Protein AF-A0A0C3ELZ7-F1 (afdb_monomer_lite)

Sequence (90 aa):
MNVGESTTPGSGALRVHTNVSPVLAQTFTEPFIVYSAKRFPGVPDTTPLSIAFGNQGQKLPLRNRHGTAGQARRAHRAGESEGSNESDDT

pLDDT: mean 74.65, std 21.05, range [41.28, 98.5]

Foldseek 3Di:
DPDDPDPPPDPCNPDDDPDDDDDPDDDDDPDDDDDDPVGDPDDDAQDPVNVVVVVVVPDDPHDDPPDPPVPVVVVVPPPDDDDDDDDDDD

Secondary structure (DSSP, 8-state):
-------S--TTTT----SPPPP-----PPP-----GGG---PPPPPHHHHHHHHTT----PPP---STTTHHHHTTSS-----------

Structure (mmCIF, N/CA/C/O backbone):
data_AF-A0A0C3ELZ7-F1
#
_entry.id   AF-A0A0C3ELZ7-F1
#
loop_
_atom_site.group_PDB
_atom_site.id
_atom_site.type_symbol
_atom_site.label_atom_id
_atom_site.label_alt_id
_atom_site.label_comp_id
_atom_site.label_asym_id
_atom_site.label_entity_id
_atom_site.label_seq_id
_atom_site.pdbx_PDB_ins_code
_atom_site.Cartn_x
_atom_site.Cartn_y
_atom_site.Cartn_z
_atom_site.occupancy
_atom_site.B_iso_or_equiv
_atom_site.auth_seq_id
_atom_site.auth_comp_id
_atom_site.auth_asym_id
_atom_site.auth_atom_id
_atom_site.pdbx_PDB_model_num
ATOM 1 N N . MET A 1 1 ? -23.481 7.763 5.448 1.00 42.06 1 MET A N 1
ATOM 2 C CA . MET A 1 1 ? -22.858 8.605 6.488 1.00 42.06 1 MET A CA 1
ATOM 3 C C . MET A 1 1 ? -22.752 7.730 7.735 1.00 42.06 1 MET A C 1
ATOM 5 O O . MET A 1 1 ? -23.729 7.608 8.455 1.00 42.06 1 MET A O 1
ATOM 9 N N . ASN A 1 2 ? -21.636 7.010 7.908 1.00 54.38 2 ASN A N 1
ATOM 10 C CA . ASN A 1 2 ? -21.368 6.234 9.126 1.00 54.38 2 ASN A CA 1
ATOM 11 C C . ASN A 1 2 ? -20.641 7.164 10.091 1.00 54.38 2 ASN A C 1
ATOM 13 O O . ASN A 1 2 ? -19.432 7.357 9.979 1.00 54.38 2 ASN A O 1
ATOM 17 N N . VAL A 1 3 ? -21.397 7.798 10.978 1.00 54.91 3 VAL A N 1
ATOM 18 C CA . VAL A 1 3 ? -20.830 8.596 12.061 1.00 54.91 3 VAL A CA 1
ATOM 19 C C . VAL A 1 3 ? -20.459 7.593 13.149 1.00 54.91 3 VAL A C 1
ATOM 21 O O . VAL A 1 3 ? -21.339 7.060 13.819 1.00 54.91 3 VAL A O 1
ATOM 24 N N . GLY A 1 4 ? -19.174 7.242 13.241 1.00 54.69 4 GLY A N 1
ATOM 25 C CA . GLY A 1 4 ? -18.662 6.534 14.415 1.00 54.69 4 GLY A CA 1
ATOM 26 C C . GLY A 1 4 ? -19.010 7.335 15.670 1.00 54.69 4 GLY A C 1
ATOM 27 O O . GLY A 1 4 ? -19.084 8.563 15.603 1.00 54.69 4 GLY A O 1
ATOM 28 N N . GLU A 1 5 ? -19.287 6.642 16.775 1.00 60.12 5 GLU A N 1
ATOM 29 C CA . GLU A 1 5 ? -19.592 7.269 18.063 1.00 60.12 5 GLU A CA 1
ATOM 30 C C . GLU A 1 5 ? -18.642 8.435 18.360 1.00 60.12 5 GLU A C 1
ATOM 32 O O . GLU A 1 5 ? -17.441 8.369 18.090 1.00 60.12 5 GLU A O 1
ATOM 37 N N . SER A 1 6 ? -19.218 9.516 18.893 1.00 52.47 6 SER A N 1
ATOM 38 C CA . SER A 1 6 ? -18.506 10.737 19.257 1.00 52.47 6 SER A CA 1
ATOM 39 C C . SER A 1 6 ? -17.209 10.418 20.002 1.00 52.47 6 SER A C 1
ATOM 41 O O . SER A 1 6 ? -17.230 9.759 21.038 1.00 52.47 6 SER A O 1
ATOM 43 N N . THR A 1 7 ? -16.082 10.949 19.522 1.00 53.81 7 THR A N 1
ATOM 44 C CA . THR A 1 7 ? -14.778 10.851 20.196 1.00 53.81 7 THR A CA 1
ATOM 45 C C . THR A 1 7 ? -14.709 11.685 21.476 1.00 53.81 7 THR A C 1
ATOM 47 O O . THR A 1 7 ? -13.627 11.834 22.044 1.00 53.81 7 THR A O 1
ATOM 50 N N . THR A 1 8 ? -15.818 12.277 21.936 1.00 58.66 8 THR A N 1
ATOM 51 C CA . THR A 1 8 ? -15.877 12.863 23.274 1.00 58.66 8 THR A CA 1
ATOM 52 C C . THR A 1 8 ? -15.601 11.744 24.273 1.00 58.66 8 THR A C 1
ATOM 54 O O . THR A 1 8 ? -16.374 10.787 24.317 1.00 58.66 8 THR A O 1
ATOM 57 N N . PRO A 1 9 ? -14.529 11.826 25.080 1.00 57.53 9 PRO A N 1
ATOM 58 C CA . PRO A 1 9 ? -14.281 10.820 26.087 1.00 57.53 9 PRO A CA 1
ATOM 59 C C . PRO A 1 9 ? -15.363 10.961 27.160 1.00 57.53 9 PRO A C 1
ATOM 61 O O . PRO A 1 9 ? -15.234 11.736 28.104 1.00 57.53 9 PRO A O 1
ATOM 64 N N . GLY A 1 10 ? -16.469 10.236 26.989 1.00 63.19 10 GLY A N 1
ATOM 65 C CA . GLY A 1 10 ? -17.409 9.982 28.067 1.00 63.19 10 GLY A CA 1
ATOM 66 C C . GLY A 1 10 ? -16.654 9.324 29.219 1.00 63.19 10 GLY A C 1
ATOM 67 O O . GLY A 1 10 ? -15.656 8.633 28.996 1.00 63.19 10 GLY A O 1
ATOM 68 N N . SER A 1 11 ? -17.104 9.574 30.448 1.00 58.38 11 SER A N 1
ATOM 69 C CA . SER A 1 11 ? -16.557 8.984 31.675 1.00 58.38 11 SER A CA 1
ATOM 70 C C . SER A 1 11 ? -16.469 7.452 31.531 1.00 58.38 11 SER A C 1
ATOM 72 O O . SER A 1 11 ? -17.457 6.748 31.715 1.00 58.38 11 SER A O 1
ATOM 74 N N . GLY A 1 12 ? -15.320 6.938 31.072 1.00 54.72 12 GLY A N 1
ATOM 75 C CA . GLY A 1 12 ? -15.170 5.554 30.594 1.00 54.72 12 GLY A CA 1
ATOM 76 C C . GLY A 1 12 ? -14.171 5.336 29.444 1.00 54.72 12 GLY A C 1
ATOM 77 O O . GLY A 1 12 ? -13.732 4.204 29.247 1.00 54.72 12 GLY A O 1
ATOM 78 N N . ALA A 1 13 ? -13.739 6.386 28.734 1.00 57.56 13 ALA A N 1
ATOM 79 C CA . ALA A 1 13 ? -12.842 6.297 27.566 1.00 57.56 13 ALA A CA 1
ATOM 80 C C . ALA A 1 13 ? -11.440 5.694 27.821 1.00 57.56 13 ALA A C 1
ATOM 82 O O . ALA A 1 13 ? -10.713 5.393 26.880 1.00 57.56 13 ALA A O 1
ATOM 83 N N . LEU A 1 14 ? -11.058 5.496 29.086 1.00 59.47 14 LEU A N 1
ATOM 84 C CA . LEU A 1 14 ? -9.801 4.858 29.498 1.00 59.47 14 LEU A CA 1
ATOM 85 C C . LEU A 1 14 ? -9.914 3.339 29.704 1.00 59.47 14 LEU A C 1
ATOM 87 O O . LEU A 1 14 ? -8.941 2.700 30.107 1.00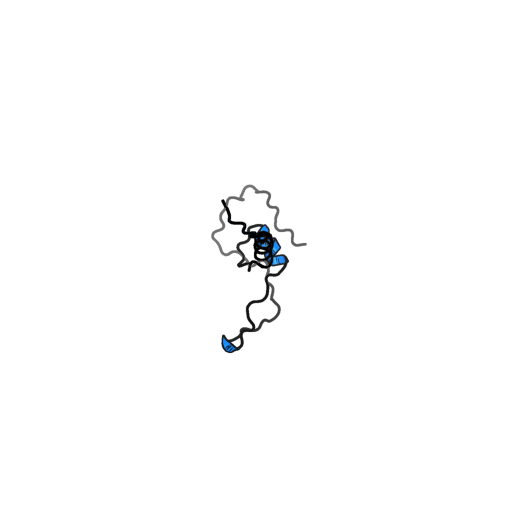 59.47 14 LEU A O 1
ATOM 91 N N . ARG A 1 15 ? -11.082 2.732 29.465 1.00 67.88 15 ARG A N 1
ATOM 92 C CA . ARG A 1 15 ? -11.259 1.293 29.676 1.00 67.88 15 ARG A CA 1
ATOM 93 C C . ARG A 1 15 ? -10.764 0.506 28.464 1.00 67.88 15 ARG A C 1
ATOM 95 O O . ARG A 1 15 ? -11.448 0.414 27.450 1.00 67.88 15 ARG A O 1
ATOM 102 N N . VAL A 1 16 ? -9.593 -0.114 28.598 1.00 73.56 16 VAL A N 1
ATOM 103 C CA . VAL A 1 16 ? -9.094 -1.095 27.625 1.00 73.56 16 VAL A CA 1
ATOM 104 C C . VAL A 1 16 ? -10.050 -2.292 27.606 1.00 73.56 16 VAL A C 1
ATOM 106 O O . VAL A 1 16 ? -10.231 -2.973 28.615 1.00 73.56 16 VAL A O 1
ATOM 109 N N . HIS A 1 17 ? -10.699 -2.528 26.467 1.00 73.44 17 HIS A N 1
ATOM 110 C CA . HIS A 1 17 ? -11.567 -3.684 26.271 1.00 73.44 17 HIS A CA 1
ATOM 111 C C . HIS A 1 17 ? -10.717 -4.951 26.089 1.00 73.44 17 HIS A C 1
ATOM 113 O O . HIS A 1 17 ? -9.863 -5.001 25.209 1.00 73.44 17 HIS A O 1
ATOM 119 N N . THR A 1 18 ? -10.946 -5.973 26.918 1.00 82.44 18 THR A N 1
ATOM 120 C CA . THR A 1 18 ? -10.195 -7.244 26.899 1.00 82.44 18 THR A CA 1
ATOM 121 C C . THR A 1 18 ? -10.950 -8.397 26.232 1.00 82.44 18 THR A C 1
ATOM 123 O O . THR A 1 18 ? -10.433 -9.509 26.192 1.00 82.44 18 THR A O 1
ATOM 126 N N . ASN A 1 19 ? -12.171 -8.169 25.732 1.00 84.69 19 ASN A N 1
ATOM 127 C CA . ASN A 1 19 ? -12.969 -9.206 25.068 1.00 84.69 19 ASN A CA 1
ATOM 128 C C . ASN A 1 19 ? -12.864 -9.098 23.537 1.00 84.69 19 ASN A C 1
ATOM 130 O O . ASN A 1 19 ? -12.238 -8.186 22.990 1.00 84.69 19 ASN A O 1
ATOM 134 N N . VAL A 1 20 ? -13.519 -10.020 22.830 1.00 86.00 20 VAL A N 1
ATOM 135 C CA . VAL A 1 20 ? -13.577 -10.023 21.363 1.00 86.00 20 VAL A CA 1
ATOM 136 C C . VAL A 1 20 ? -14.284 -8.763 20.860 1.00 86.00 20 VAL A C 1
ATOM 138 O O . VAL A 1 20 ? -15.376 -8.432 21.317 1.00 86.00 20 VAL A O 1
ATOM 141 N N . SER A 1 21 ? -13.657 -8.061 19.917 1.00 86.56 21 SER A N 1
ATOM 142 C CA . SER A 1 21 ? -14.248 -6.887 19.265 1.00 86.56 21 SER A CA 1
ATOM 143 C C . SER A 1 21 ? -15.020 -7.310 18.007 1.00 86.56 21 SER A C 1
ATOM 145 O O . SER A 1 21 ? -14.507 -8.139 17.251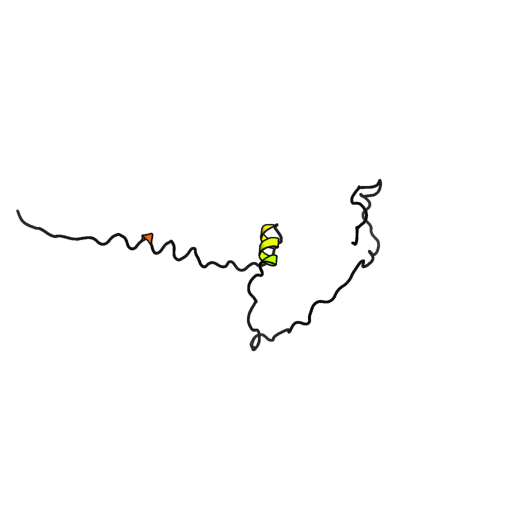 1.00 86.56 21 SER A O 1
ATOM 147 N N . PRO A 1 22 ? -16.233 -6.779 17.756 1.00 89.50 22 PRO A N 1
ATOM 148 C CA . PRO A 1 22 ? -17.021 -7.142 16.580 1.00 89.50 22 PRO A CA 1
ATOM 149 C C . PRO A 1 22 ? -16.439 -6.547 15.287 1.00 89.50 22 PRO A C 1
ATOM 151 O O . PRO A 1 22 ? -15.891 -5.445 15.281 1.00 89.50 22 PRO A O 1
ATOM 154 N N . VAL A 1 23 ? -16.613 -7.252 14.165 1.00 92.94 23 VAL A N 1
ATOM 155 C CA . VAL A 1 23 ? -16.317 -6.722 12.824 1.00 92.94 23 VAL A CA 1
ATOM 156 C C . VAL A 1 23 ? -17.426 -5.746 12.420 1.00 92.94 23 VAL A C 1
ATOM 158 O O . VAL A 1 23 ? -18.575 -6.151 12.271 1.00 92.94 23 VAL A O 1
ATOM 161 N N . LEU A 1 24 ? -17.089 -4.465 12.239 1.00 95.00 24 LEU A N 1
ATOM 162 C CA . LEU A 1 24 ? -18.067 -3.409 11.923 1.00 95.00 24 LEU A CA 1
ATOM 163 C C . LEU A 1 24 ? -18.386 -3.291 10.423 1.00 95.00 24 LEU A C 1
ATOM 165 O O . LEU A 1 24 ? -19.477 -2.860 10.059 1.00 95.00 24 LEU A O 1
ATOM 169 N N . ALA A 1 25 ? -17.432 -3.635 9.553 1.00 95.31 25 ALA A N 1
ATOM 170 C CA . ALA A 1 25 ? -17.576 -3.571 8.100 1.00 95.31 25 ALA A CA 1
ATOM 171 C C . ALA A 1 25 ? -16.563 -4.488 7.397 1.00 95.31 25 ALA A C 1
ATOM 173 O O . ALA A 1 25 ? -15.491 -4.772 7.930 1.00 95.31 25 ALA A O 1
ATOM 174 N N . GLN A 1 26 ? -16.896 -4.908 6.176 1.00 97.00 26 GLN A N 1
ATOM 175 C CA . GLN A 1 26 ? -16.036 -5.679 5.276 1.00 97.00 26 GLN A CA 1
ATOM 176 C C . GLN A 1 26 ? -16.332 -5.293 3.821 1.00 97.00 26 GLN A C 1
ATOM 178 O O . GLN A 1 26 ? -17.440 -4.857 3.512 1.00 97.00 26 GLN A O 1
ATOM 183 N N . THR A 1 27 ? -15.352 -5.444 2.932 1.00 98.12 27 THR A N 1
ATOM 184 C CA . THR A 1 27 ? -15.503 -5.193 1.491 1.00 98.12 27 THR A CA 1
ATOM 185 C C . THR A 1 27 ? -14.557 -6.088 0.688 1.00 98.12 27 THR A C 1
ATOM 187 O O . THR A 1 27 ? -13.627 -6.664 1.254 1.00 98.12 27 THR A O 1
ATOM 190 N N . PHE A 1 28 ? -14.776 -6.181 -0.623 1.00 98.19 28 PHE A N 1
ATOM 191 C CA . PHE A 1 28 ? -13.910 -6.893 -1.563 1.00 98.19 28 PHE A CA 1
ATOM 192 C C . PHE A 1 28 ? -13.176 -5.910 -2.476 1.00 98.19 28 PHE A C 1
ATOM 194 O O . PHE A 1 28 ? -13.642 -4.797 -2.720 1.00 98.19 28 PHE A O 1
ATOM 201 N N . THR A 1 29 ? -12.015 -6.324 -2.976 1.00 98.38 29 THR A N 1
ATOM 202 C CA . THR A 1 29 ? -11.326 -5.632 -4.068 1.00 98.38 29 THR A CA 1
ATOM 203 C C . THR A 1 29 ? -11.827 -6.146 -5.413 1.00 98.38 29 THR A C 1
ATOM 205 O O . THR A 1 29 ? -12.448 -7.205 -5.492 1.00 98.38 29 THR A O 1
ATOM 208 N N . GLU A 1 30 ? -11.456 -5.456 -6.487 1.00 97.56 30 GLU A N 1
ATOM 209 C CA . GLU A 1 30 ? -11.469 -6.070 -7.814 1.00 97.56 30 GLU A CA 1
ATOM 210 C C . GLU A 1 30 ? -10.483 -7.257 -7.870 1.00 97.56 30 GLU A C 1
ATOM 212 O O . GLU A 1 30 ? -9.480 -7.261 -7.136 1.00 97.56 30 GLU A O 1
ATOM 217 N N . PRO A 1 31 ? -10.734 -8.272 -8.717 1.00 98.44 31 PRO A N 1
ATOM 218 C CA . PRO A 1 31 ? -9.806 -9.378 -8.912 1.00 98.44 31 PRO A CA 1
ATOM 219 C C . PRO A 1 31 ? -8.435 -8.894 -9.397 1.00 98.44 31 PRO A C 1
ATOM 221 O O . PRO A 1 31 ? -8.330 -7.991 -10.225 1.00 98.44 31 PRO A O 1
ATOM 224 N N . PHE A 1 32 ? -7.368 -9.546 -8.936 1.00 96.88 32 PHE A N 1
ATOM 225 C CA . PHE A 1 32 ? -6.010 -9.306 -9.421 1.00 96.88 32 PHE A CA 1
ATOM 226 C C . PHE A 1 32 ? -5.287 -10.626 -9.690 1.00 96.88 32 PHE A C 1
ATOM 228 O O . PHE A 1 32 ? -5.622 -11.673 -9.136 1.00 96.88 32 PHE A O 1
ATOM 235 N N . ILE A 1 33 ? -4.288 -10.577 -10.570 1.00 97.50 33 ILE A N 1
ATOM 236 C CA . ILE A 1 33 ? -3.556 -11.763 -11.019 1.00 97.50 33 ILE A CA 1
ATOM 237 C C . ILE A 1 33 ? -2.258 -11.894 -10.223 1.00 97.50 33 ILE A C 1
ATOM 239 O O . ILE A 1 33 ? -1.446 -10.969 -10.178 1.00 97.50 33 ILE A O 1
ATOM 243 N N . VAL A 1 34 ? -2.033 -13.076 -9.648 1.00 97.81 34 VAL A N 1
ATOM 244 C CA . VAL A 1 34 ? -0.746 -13.457 -9.058 1.00 97.81 34 VAL A CA 1
ATOM 245 C C . VAL A 1 34 ? 0.098 -14.135 -10.134 1.00 97.81 34 VAL A C 1
ATOM 247 O O . VAL A 1 34 ? -0.241 -15.210 -10.628 1.00 97.81 34 VAL A O 1
ATOM 250 N N . TYR A 1 35 ? 1.196 -13.490 -10.521 1.00 98.19 35 TYR A N 1
ATOM 251 C CA . TYR A 1 35 ? 2.090 -13.983 -11.566 1.00 98.19 35 TYR A CA 1
ATOM 252 C C . TYR A 1 35 ? 3.230 -14.822 -10.983 1.00 98.19 35 TYR A C 1
ATOM 254 O O . TYR A 1 35 ? 3.766 -14.521 -9.919 1.00 98.19 35 TYR A O 1
ATOM 262 N N . SER A 1 36 ? 3.670 -15.835 -11.731 1.00 98.50 36 SER A N 1
ATOM 263 C CA . SER A 1 36 ? 4.980 -16.449 -11.499 1.00 98.50 36 SER A CA 1
ATOM 264 C C . SER A 1 36 ? 6.105 -15.472 -11.852 1.00 98.50 36 SER A C 1
ATOM 266 O O . SER A 1 36 ? 5.902 -14.543 -12.635 1.00 98.50 36 SER A O 1
ATOM 268 N N . ALA A 1 37 ? 7.322 -15.723 -11.358 1.00 97.56 37 ALA A N 1
ATOM 269 C CA . ALA A 1 37 ? 8.472 -14.848 -11.604 1.00 97.56 37 ALA A CA 1
ATOM 270 C C . ALA A 1 37 ? 8.712 -14.562 -13.102 1.00 97.56 37 ALA A C 1
ATOM 272 O O . ALA A 1 37 ? 8.964 -13.425 -13.479 1.00 97.56 37 ALA A O 1
ATOM 273 N N . LYS A 1 38 ? 8.563 -15.572 -13.975 1.00 97.69 38 LYS A N 1
ATOM 274 C CA . LYS A 1 38 ? 8.767 -15.422 -15.429 1.00 97.69 38 LYS A CA 1
ATOM 275 C C . LYS A 1 38 ? 7.678 -14.589 -16.116 1.00 97.69 38 LYS A C 1
ATOM 277 O O . LYS A 1 38 ? 7.926 -14.030 -17.177 1.00 97.69 38 LYS A O 1
ATOM 282 N N . ARG A 1 39 ? 6.464 -14.560 -15.561 1.00 97.19 39 ARG A N 1
ATOM 283 C CA . ARG A 1 39 ? 5.307 -13.874 -16.161 1.00 97.19 39 ARG A CA 1
ATOM 284 C C . ARG A 1 39 ? 4.994 -12.541 -15.493 1.00 97.19 39 ARG A C 1
ATOM 286 O O . ARG A 1 39 ? 4.055 -11.876 -15.911 1.00 97.19 39 ARG A O 1
ATOM 293 N N . PHE A 1 40 ? 5.735 -12.172 -14.452 1.00 97.81 40 PHE A N 1
ATOM 294 C CA . PHE A 1 40 ? 5.480 -10.951 -13.713 1.00 97.81 40 PHE A CA 1
ATOM 295 C C . PHE A 1 40 ? 5.801 -9.728 -14.587 1.00 97.81 40 PHE A C 1
ATOM 297 O O . PHE A 1 40 ? 6.949 -9.583 -15.009 1.00 97.81 40 PHE A O 1
ATOM 304 N N . PRO A 1 41 ? 4.826 -8.838 -14.854 1.00 96.75 41 PRO A N 1
ATOM 305 C CA . PRO A 1 41 ? 5.022 -7.693 -15.748 1.00 96.75 41 PRO A CA 1
ATOM 306 C C . PRO A 1 41 ? 5.867 -6.570 -15.125 1.00 96.75 41 PRO A C 1
ATOM 308 O O . PRO A 1 41 ? 6.140 -5.568 -15.779 1.00 96.75 41 PRO A O 1
ATOM 311 N N . GLY A 1 42 ? 6.278 -6.726 -13.865 1.00 95.31 42 GLY A N 1
ATOM 312 C CA . GLY A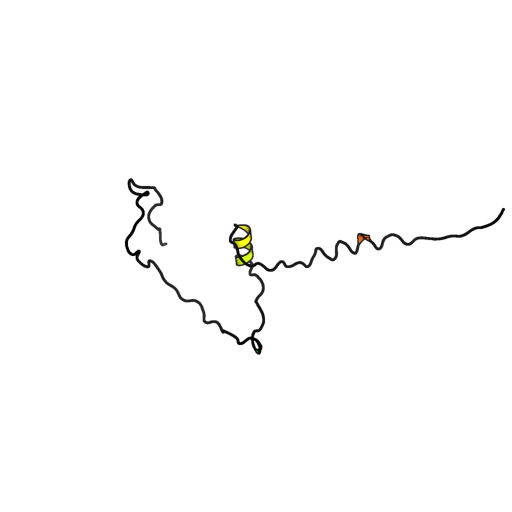 1 42 ? 6.919 -5.682 -13.081 1.00 95.31 42 GLY A CA 1
ATOM 313 C C . GLY A 1 42 ? 5.943 -5.000 -12.126 1.00 95.31 42 GLY A C 1
ATOM 314 O O . GLY A 1 42 ? 4.729 -5.189 -12.174 1.00 95.31 42 GLY A O 1
ATOM 315 N N . VAL A 1 43 ? 6.507 -4.223 -11.204 1.00 92.62 43 VAL A N 1
ATOM 316 C CA . VAL A 1 43 ? 5.738 -3.452 -10.222 1.00 92.62 43 VAL A CA 1
ATOM 317 C C . VAL A 1 43 ? 5.199 -2.188 -10.902 1.00 92.62 43 VAL A C 1
ATOM 319 O O . VAL A 1 43 ? 6.011 -1.471 -11.496 1.00 92.62 43 VAL A O 1
ATOM 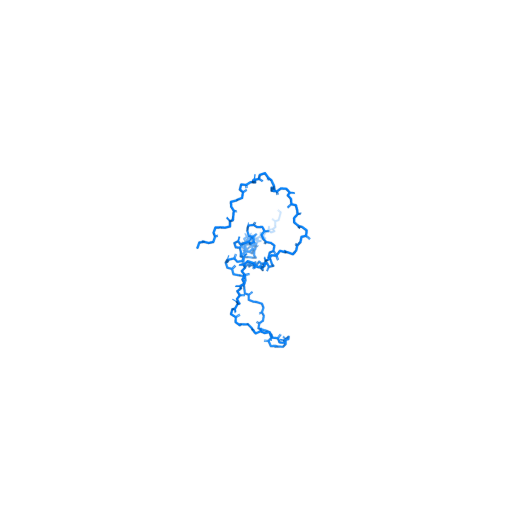322 N N . PRO A 1 44 ? 3.889 -1.884 -10.798 1.00 90.19 44 PRO A N 1
ATOM 323 C CA . PRO A 1 44 ? 3.319 -0.644 -11.319 1.00 90.19 44 PRO A CA 1
ATOM 324 C C . PRO A 1 44 ? 3.978 0.612 -10.737 1.00 90.19 44 PRO A C 1
ATOM 326 O O . PRO A 1 44 ? 4.580 0.583 -9.659 1.00 90.19 44 PRO A O 1
ATOM 329 N N . ASP A 1 45 ? 3.821 1.734 -11.433 1.00 91.12 45 ASP A N 1
ATOM 330 C CA . ASP A 1 45 ? 4.277 3.026 -10.932 1.00 91.12 45 ASP A CA 1
ATOM 331 C C . ASP A 1 45 ? 3.481 3.476 -9.702 1.00 91.12 45 ASP A C 1
ATOM 333 O O . ASP A 1 45 ? 2.294 3.181 -9.536 1.00 91.12 45 ASP A O 1
ATOM 337 N N . THR A 1 46 ? 4.147 4.239 -8.833 1.00 93.62 46 THR A N 1
ATOM 338 C CA . THR A 1 46 ? 3.524 4.846 -7.657 1.00 93.62 46 THR A CA 1
ATOM 339 C C . THR A 1 46 ? 2.357 5.749 -8.073 1.00 93.62 46 THR A C 1
ATOM 341 O O . THR A 1 46 ? 2.536 6.685 -8.853 1.00 93.62 46 THR A O 1
ATOM 344 N N . THR A 1 47 ? 1.171 5.521 -7.505 1.00 94.81 47 THR A N 1
ATOM 345 C CA . THR A 1 47 ? -0.019 6.333 -7.810 1.00 94.81 47 THR A CA 1
ATOM 346 C C . THR A 1 47 ? 0.032 7.717 -7.141 1.00 94.81 47 THR A C 1
ATOM 348 O O . THR A 1 47 ? 0.666 7.865 -6.091 1.00 94.81 47 THR A O 1
ATOM 351 N N . PRO A 1 48 ? -0.688 8.731 -7.664 1.00 96.00 48 PRO A N 1
ATOM 352 C CA . PRO A 1 48 ? -0.809 10.035 -7.004 1.00 96.00 48 PRO A CA 1
ATOM 353 C C . PRO A 1 48 ? -1.339 9.946 -5.565 1.00 96.00 48 PRO A C 1
ATOM 355 O O . PRO A 1 48 ? -0.842 10.642 -4.681 1.00 96.00 48 PRO A O 1
ATOM 358 N N . LEU A 1 49 ? -2.297 9.047 -5.308 1.00 96.31 49 LEU A N 1
ATOM 359 C CA . LEU A 1 49 ? -2.852 8.830 -3.971 1.00 96.31 49 LEU A CA 1
ATOM 360 C C . LEU A 1 49 ? -1.803 8.251 -3.011 1.00 96.31 49 LEU A C 1
ATOM 362 O O . LEU A 1 49 ? -1.682 8.706 -1.876 1.00 96.31 49 LEU A O 1
ATOM 366 N N . SER A 1 50 ? -0.994 7.296 -3.478 1.00 95.56 50 SER A N 1
ATOM 367 C CA . SER A 1 50 ? 0.113 6.738 -2.692 1.00 95.56 50 SER A CA 1
ATOM 368 C C . SER A 1 50 ? 1.156 7.805 -2.341 1.00 95.56 50 SER A C 1
ATOM 370 O O . SER A 1 50 ? 1.655 7.825 -1.219 1.00 95.56 50 SER A O 1
ATOM 372 N N . ILE A 1 51 ? 1.458 8.723 -3.265 1.00 94.88 51 ILE A N 1
ATOM 373 C CA . ILE A 1 51 ? 2.362 9.854 -2.996 1.00 94.88 51 ILE A CA 1
ATOM 374 C C . ILE A 1 51 ? 1.767 10.769 -1.922 1.00 94.88 51 ILE A C 1
ATOM 376 O O . ILE A 1 51 ? 2.460 11.127 -0.972 1.00 94.88 51 ILE A O 1
ATOM 380 N N . ALA A 1 52 ? 0.484 11.117 -2.040 1.00 96.56 52 ALA A N 1
ATOM 381 C CA . ALA A 1 52 ? -0.188 11.978 -1.072 1.00 96.56 52 ALA A CA 1
ATOM 382 C C . ALA A 1 52 ? -0.158 11.386 0.347 1.00 96.56 52 ALA A C 1
ATOM 384 O O . ALA A 1 52 ? 0.175 12.099 1.291 1.00 96.56 52 ALA A O 1
ATOM 385 N N . PHE A 1 53 ? -0.425 10.084 0.502 1.00 97.31 53 PHE A N 1
ATOM 386 C CA . PHE A 1 53 ? -0.305 9.409 1.799 1.00 97.31 53 PHE A CA 1
ATOM 387 C C . PHE A 1 53 ? 1.136 9.346 2.308 1.00 97.31 53 PHE A C 1
ATOM 389 O O . PHE A 1 53 ? 1.366 9.556 3.498 1.00 97.31 53 PHE A O 1
ATOM 396 N N . GLY A 1 54 ? 2.115 9.138 1.427 1.00 95.50 54 GLY A N 1
ATOM 397 C CA . GLY A 1 54 ? 3.527 9.230 1.803 1.00 95.50 54 GLY A CA 1
ATOM 398 C C . GLY A 1 54 ? 3.899 10.598 2.372 1.00 95.50 54 GLY A C 1
ATOM 399 O O . GLY A 1 54 ? 4.545 10.677 3.415 1.00 95.50 54 GLY A O 1
ATOM 400 N N . ASN A 1 55 ? 3.414 11.673 1.747 1.00 95.19 55 ASN A N 1
ATOM 401 C CA . ASN A 1 55 ? 3.631 13.044 2.219 1.00 95.19 55 ASN A CA 1
ATOM 402 C C . ASN A 1 55 ? 2.963 13.321 3.579 1.00 95.19 55 ASN A C 1
ATOM 404 O O . ASN A 1 55 ? 3.416 14.194 4.311 1.00 95.19 55 ASN A O 1
ATOM 408 N N . GLN A 1 56 ? 1.916 12.568 3.933 1.00 97.88 56 GLN A N 1
ATOM 409 C CA . GLN A 1 56 ? 1.257 12.620 5.247 1.00 97.88 56 GLN A CA 1
ATOM 410 C C . GLN A 1 56 ? 1.977 11.775 6.314 1.00 97.88 56 GLN A C 1
ATOM 412 O O . GLN A 1 56 ? 1.529 11.711 7.456 1.00 97.88 56 GLN A O 1
ATOM 417 N N . GLY A 1 57 ? 3.086 11.117 5.962 1.00 96.00 57 GLY A N 1
ATOM 418 C CA . GLY A 1 57 ? 3.870 10.281 6.872 1.00 96.00 57 GLY A CA 1
ATOM 419 C C . GLY A 1 57 ? 3.497 8.798 6.855 1.00 96.00 57 GLY A C 1
ATOM 420 O O . GLY A 1 57 ? 4.078 8.020 7.616 1.00 96.00 57 GLY A O 1
ATOM 421 N N . GLN A 1 58 ? 2.580 8.367 5.978 1.00 97.25 58 GLN A N 1
ATOM 422 C CA . GLN A 1 58 ? 2.304 6.944 5.802 1.00 97.25 58 GLN A CA 1
ATOM 423 C C . GLN A 1 58 ? 3.520 6.263 5.160 1.00 97.25 58 GLN A C 1
ATOM 425 O O . GLN A 1 58 ? 3.951 6.618 4.064 1.00 97.25 58 GLN A O 1
ATOM 430 N N . LYS A 1 59 ? 4.070 5.245 5.825 1.00 95.62 59 LYS A N 1
ATOM 431 C CA . LYS A 1 59 ? 5.268 4.526 5.362 1.00 95.62 59 LYS A CA 1
ATOM 432 C C . LYS A 1 59 ? 4.942 3.591 4.193 1.00 95.62 59 LYS A C 1
ATOM 434 O O . LYS A 1 59 ? 4.741 2.395 4.387 1.00 95.62 59 LYS A O 1
ATOM 439 N N . LEU A 1 60 ? 4.877 4.144 2.984 1.00 93.06 60 LEU A N 1
ATOM 440 C CA . LEU A 1 60 ? 4.677 3.405 1.736 1.00 93.06 60 LEU A CA 1
ATOM 441 C C . LEU A 1 60 ? 6.008 3.251 0.975 1.00 93.06 60 LEU A C 1
ATOM 443 O O . LEU A 1 60 ? 6.820 4.178 0.983 1.00 93.06 60 LEU A O 1
ATOM 447 N N . PRO A 1 61 ? 6.249 2.118 0.289 1.00 91.62 61 PRO A N 1
ATOM 448 C CA . PRO A 1 61 ? 7.428 1.934 -0.554 1.00 91.62 61 PRO A CA 1
ATOM 449 C C . PRO A 1 61 ? 7.278 2.734 -1.857 1.00 91.62 61 PRO A C 1
ATOM 451 O O . PRO A 1 61 ? 6.8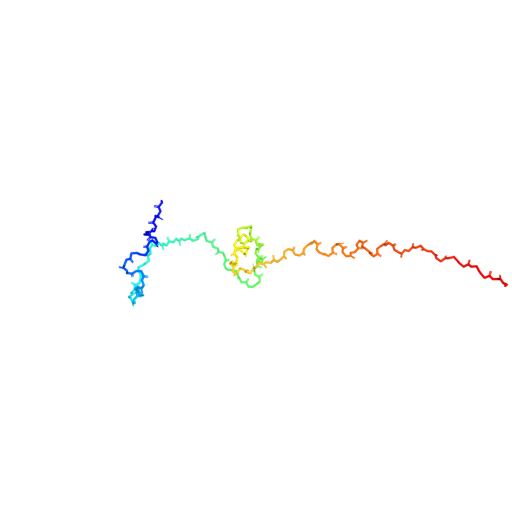62 2.211 -2.890 1.00 91.62 61 PRO A O 1
ATOM 454 N N . LEU A 1 62 ? 7.584 4.029 -1.803 1.00 88.62 62 LEU A N 1
ATOM 455 C CA . LEU A 1 62 ? 7.496 4.917 -2.959 1.00 88.62 62 LEU A CA 1
ATOM 456 C C . LEU A 1 62 ? 8.779 4.830 -3.791 1.00 88.62 62 LEU A C 1
ATOM 458 O O . LEU A 1 62 ? 9.885 5.014 -3.283 1.00 88.62 62 LEU A O 1
ATOM 462 N N . ARG A 1 63 ? 8.646 4.589 -5.097 1.00 81.88 63 ARG A N 1
ATOM 463 C CA . ARG A 1 63 ? 9.774 4.730 -6.028 1.00 81.88 63 ARG A CA 1
ATOM 464 C C . ARG A 1 63 ? 9.968 6.212 -6.342 1.00 81.88 63 ARG A C 1
ATOM 466 O O . ARG A 1 63 ? 9.066 6.848 -6.888 1.00 81.88 63 ARG A O 1
ATOM 473 N N . ASN A 1 64 ? 11.145 6.757 -6.038 1.00 65.94 64 ASN A N 1
ATOM 474 C CA . ASN A 1 64 ? 11.503 8.102 -6.478 1.00 65.94 64 ASN A CA 1
ATOM 475 C C . ASN A 1 64 ? 11.602 8.117 -8.007 1.00 65.94 64 ASN A C 1
ATOM 477 O O . ASN A 1 64 ? 12.425 7.407 -8.588 1.00 65.94 64 ASN A O 1
ATOM 481 N N . ARG A 1 65 ? 10.825 8.984 -8.663 1.00 61.84 65 ARG A N 1
ATOM 482 C CA . ARG A 1 65 ? 11.106 9.399 -10.043 1.00 61.84 65 ARG A CA 1
ATOM 483 C C . ARG A 1 65 ? 12.350 10.295 -10.029 1.00 61.84 65 ARG A C 1
ATOM 485 O O . ARG A 1 65 ? 12.249 11.509 -10.166 1.00 61.84 65 ARG A O 1
ATOM 492 N N . HIS A 1 66 ? 13.534 9.724 -9.807 1.00 50.09 66 HIS A N 1
ATOM 493 C CA . HIS A 1 66 ? 14.791 10.441 -10.019 1.00 50.09 66 HIS A CA 1
ATOM 494 C C . HIS A 1 66 ? 15.007 10.596 -11.527 1.00 50.09 66 HIS A C 1
ATOM 496 O O . HIS A 1 66 ? 15.657 9.770 -12.159 1.00 50.09 66 HIS A O 1
ATOM 502 N N . GLY A 1 67 ? 14.414 11.643 -12.099 1.00 50.28 67 GLY A N 1
ATOM 503 C CA . GLY A 1 67 ? 14.535 11.979 -13.517 1.00 50.28 67 GLY A CA 1
ATOM 504 C C . GLY A 1 67 ? 14.968 13.415 -13.806 1.00 50.28 67 GLY A C 1
ATOM 505 O O . GLY A 1 67 ? 15.072 13.764 -14.971 1.00 50.28 67 GLY A O 1
ATOM 506 N N . THR A 1 68 ? 15.229 14.261 -12.802 1.00 50.25 68 THR A N 1
ATOM 507 C CA . THR A 1 68 ? 15.595 15.676 -13.049 1.00 50.25 68 THR A CA 1
ATOM 508 C C . THR A 1 68 ? 16.838 16.170 -12.306 1.00 50.25 68 THR A C 1
ATOM 510 O O . THR A 1 68 ? 17.316 17.262 -12.589 1.00 50.25 68 THR A O 1
ATOM 513 N N . ALA A 1 69 ? 17.453 15.370 -11.426 1.00 53.84 69 ALA A N 1
ATOM 514 C CA . ALA A 1 69 ? 18.695 15.769 -10.746 1.00 53.84 69 ALA A CA 1
ATOM 515 C C . ALA A 1 69 ? 19.974 15.509 -11.577 1.00 53.84 69 ALA A C 1
ATOM 517 O O . ALA A 1 69 ? 21.025 16.081 -11.295 1.00 53.84 69 ALA A O 1
ATOM 518 N N . GLY A 1 70 ? 19.904 14.655 -12.608 1.00 46.78 70 GLY A N 1
ATOM 519 C CA . GLY A 1 70 ? 21.064 14.269 -13.425 1.00 46.78 70 GLY A CA 1
ATOM 520 C C . GLY A 1 70 ? 21.403 15.227 -14.574 1.00 46.78 70 GLY A C 1
ATOM 521 O O . GLY A 1 70 ? 22.548 15.250 -15.025 1.00 46.78 70 GLY A O 1
ATOM 522 N N . GLN A 1 71 ? 20.446 16.036 -15.040 1.00 50.28 71 GLN A N 1
ATOM 523 C CA . GLN A 1 71 ? 20.664 16.949 -16.171 1.00 50.28 71 GLN A CA 1
ATOM 524 C C . GLN A 1 71 ? 21.236 18.308 -15.732 1.00 50.28 71 GLN A C 1
ATOM 526 O O . GLN A 1 71 ? 22.027 18.899 -16.464 1.00 50.28 71 GLN A O 1
ATOM 531 N N . ALA A 1 72 ? 20.943 18.759 -14.506 1.00 52.59 72 ALA A N 1
ATOM 532 C CA . ALA A 1 72 ? 21.452 20.031 -13.984 1.00 52.59 72 ALA A CA 1
ATOM 533 C C . ALA A 1 72 ? 22.984 20.051 -13.797 1.00 52.59 72 ALA A C 1
ATOM 535 O O . ALA A 1 72 ? 23.608 21.099 -13.926 1.00 52.59 72 ALA A O 1
ATOM 536 N N . ARG A 1 73 ? 23.627 18.896 -13.548 1.00 52.38 73 ARG A N 1
ATOM 537 C CA . ARG A 1 73 ? 25.091 18.831 -13.353 1.00 52.38 73 ARG A CA 1
ATOM 538 C C . ARG A 1 73 ? 25.908 18.784 -14.646 1.00 52.38 73 ARG A C 1
ATOM 540 O O . ARG A 1 73 ? 27.110 19.018 -14.591 1.00 52.38 73 ARG A O 1
ATOM 547 N N . ARG A 1 74 ? 25.298 18.479 -15.800 1.00 51.41 74 ARG A N 1
ATOM 548 C CA . ARG A 1 74 ? 26.017 18.454 -17.091 1.00 51.41 74 ARG A CA 1
ATOM 549 C C . ARG A 1 74 ? 26.052 19.814 -17.787 1.00 51.41 74 ARG A C 1
ATOM 551 O O . ARG A 1 74 ? 26.982 20.053 -18.545 1.00 51.41 74 ARG A O 1
ATOM 558 N N . ALA A 1 75 ? 25.110 20.711 -17.490 1.00 55.72 75 ALA A N 1
ATOM 559 C CA . ALA A 1 75 ? 25.095 22.056 -18.069 1.00 55.72 75 ALA A CA 1
ATOM 560 C C . ALA A 1 75 ? 26.241 22.950 -17.552 1.00 55.72 75 ALA A C 1
ATOM 562 O O . ALA A 1 75 ? 26.718 23.809 -18.280 1.00 55.72 75 ALA A O 1
ATOM 563 N N . HIS A 1 76 ? 26.737 22.717 -16.330 1.00 56.31 76 HIS A N 1
ATOM 564 C CA . HIS A 1 76 ? 27.759 23.573 -15.712 1.00 56.31 76 HIS A CA 1
ATOM 565 C C . HIS A 1 76 ? 29.214 23.245 -16.098 1.00 56.31 76 HIS A C 1
ATOM 567 O O . HIS A 1 76 ? 30.114 23.971 -15.691 1.00 56.31 76 HIS A O 1
ATOM 573 N N . ARG A 1 77 ? 29.471 22.159 -16.848 1.00 50.41 77 ARG A N 1
ATOM 574 C CA . ARG A 1 77 ? 30.834 21.733 -17.244 1.00 50.41 77 ARG A CA 1
ATOM 575 C C . ARG A 1 77 ? 31.165 22.018 -18.718 1.00 50.41 77 ARG A C 1
ATOM 577 O O . ARG A 1 77 ? 32.274 21.745 -19.150 1.00 50.41 77 ARG A O 1
ATOM 584 N N . ALA A 1 78 ? 30.222 22.553 -19.493 1.00 51.28 78 ALA A N 1
ATOM 585 C CA . ALA A 1 78 ? 30.405 22.824 -20.923 1.00 51.28 78 ALA A CA 1
ATOM 586 C C . ALA A 1 78 ? 30.880 24.262 -21.231 1.00 51.28 78 ALA A C 1
ATOM 588 O O . ALA A 1 78 ? 30.774 24.694 -22.372 1.00 51.28 78 ALA A O 1
ATOM 589 N N . GLY A 1 79 ? 31.356 25.009 -20.224 1.00 50.28 79 GLY A N 1
ATOM 590 C CA . GLY A 1 79 ? 31.656 26.444 -20.329 1.00 50.28 79 GLY A CA 1
ATOM 591 C C . GLY A 1 79 ? 33.124 26.857 -20.181 1.00 50.28 79 GLY A C 1
ATOM 592 O O . GLY A 1 79 ? 33.373 28.044 -20.038 1.00 50.28 79 GLY A O 1
ATOM 593 N N . GLU A 1 80 ? 34.089 25.934 -20.200 1.00 49.91 80 GLU A N 1
ATOM 594 C CA . GLU A 1 80 ? 35.522 26.280 -20.182 1.00 49.91 80 GLU A CA 1
ATOM 595 C C . GLU A 1 80 ? 36.254 25.551 -21.312 1.00 49.91 80 GLU A C 1
ATOM 597 O O . GLU A 1 80 ? 36.780 24.452 -21.145 1.00 49.91 80 GLU A O 1
ATOM 602 N N . SER A 1 81 ? 36.250 26.158 -22.498 1.00 51.06 81 SER A N 1
ATOM 603 C CA . SER A 1 81 ? 37.205 25.844 -23.559 1.00 51.06 81 SER A CA 1
ATOM 604 C C . SER A 1 81 ? 37.369 27.055 -24.473 1.00 51.06 81 SER A C 1
ATOM 606 O O . SER A 1 81 ? 36.773 27.094 -25.536 1.00 51.06 81 SER A O 1
ATOM 608 N N . GLU A 1 82 ? 38.159 28.036 -24.035 1.00 42.22 82 GLU A N 1
ATOM 609 C CA . GLU A 1 82 ? 38.833 29.058 -24.857 1.00 42.22 82 GLU A CA 1
ATOM 610 C C . GLU A 1 82 ? 40.042 29.541 -24.031 1.00 42.22 82 GLU A C 1
ATOM 612 O O . GLU A 1 82 ? 39.877 29.864 -22.861 1.00 42.22 82 GLU A O 1
ATOM 617 N N . GLY A 1 83 ? 41.296 29.586 -24.465 1.00 41.28 83 GLY A N 1
ATOM 618 C CA . GLY A 1 83 ? 41.976 29.190 -25.686 1.00 41.28 83 GLY A CA 1
ATOM 619 C C . GLY A 1 83 ? 43.475 29.371 -25.405 1.00 41.28 83 GLY A C 1
ATOM 620 O O . GLY A 1 83 ? 43.887 30.373 -24.824 1.00 41.28 83 GLY A O 1
ATOM 621 N N . SER A 1 84 ? 44.289 28.377 -25.747 1.00 46.94 84 SER A N 1
ATOM 622 C CA . SER A 1 84 ? 45.746 28.498 -25.778 1.00 46.94 84 SER A CA 1
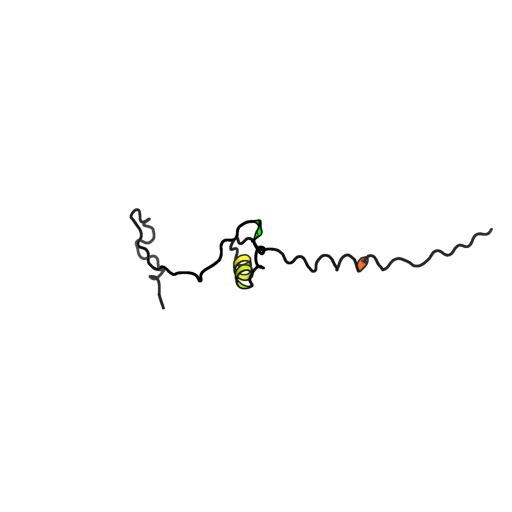ATOM 623 C C . SER A 1 84 ? 46.144 29.372 -26.965 1.00 46.94 84 SER A C 1
ATOM 625 O O . SER A 1 84 ? 45.818 29.009 -28.094 1.00 46.94 84 SER A O 1
ATOM 627 N N . ASN A 1 85 ? 46.872 30.465 -26.734 1.00 44.56 85 ASN A N 1
ATOM 628 C CA . ASN A 1 85 ? 47.705 31.053 -27.776 1.00 44.56 85 ASN A CA 1
ATOM 629 C C . ASN A 1 85 ? 49.115 31.296 -27.234 1.00 44.56 85 ASN A C 1
ATOM 631 O O . ASN A 1 85 ? 49.336 32.085 -26.319 1.00 44.56 85 ASN A O 1
ATOM 635 N N . GLU A 1 86 ? 50.020 30.526 -27.818 1.00 52.00 86 GLU A N 1
ATOM 636 C CA . GLU A 1 86 ? 51.472 30.591 -27.769 1.00 52.00 86 GLU A CA 1
ATOM 637 C C . GLU A 1 86 ? 51.988 31.946 -28.288 1.00 52.00 86 GLU A C 1
ATOM 639 O O . GLU A 1 86 ? 51.523 32.414 -29.329 1.00 52.00 86 GLU A O 1
ATOM 644 N N . SER A 1 87 ? 53.000 32.524 -27.639 1.00 47.81 87 SER A N 1
ATOM 645 C CA . SER A 1 87 ? 54.049 33.279 -28.339 1.00 47.81 87 SER A CA 1
ATOM 646 C C . SER A 1 87 ? 55.305 33.362 -27.470 1.00 47.81 87 SER A C 1
ATOM 648 O O . SER A 1 87 ? 55.334 34.061 -26.457 1.00 47.81 87 SER A O 1
ATOM 650 N N . ASP A 1 88 ? 56.289 32.578 -27.895 1.00 57.34 88 ASP A N 1
ATOM 651 C CA . ASP A 1 88 ? 57.712 32.608 -27.563 1.00 57.34 88 ASP A CA 1
ATOM 652 C C . ASP A 1 88 ? 58.384 33.911 -28.062 1.00 57.34 88 ASP A C 1
ATOM 654 O O . ASP A 1 88 ? 57.831 34.598 -28.925 1.00 57.34 88 ASP A O 1
ATOM 658 N N . ASP A 1 89 ? 59.600 34.152 -27.565 1.00 48.56 89 ASP A N 1
ATOM 659 C CA . ASP A 1 89 ? 60.685 35.007 -28.088 1.00 48.56 89 ASP A CA 1
ATOM 660 C C . ASP A 1 89 ? 61.108 36.277 -27.294 1.00 48.56 89 ASP A C 1
ATOM 662 O O . ASP A 1 89 ? 60.398 37.281 -27.193 1.00 48.56 89 ASP A O 1
ATOM 666 N N . THR A 1 90 ? 62.374 36.195 -26.849 1.00 47.69 90 THR A N 1
ATOM 667 C CA . THR A 1 90 ? 63.344 37.167 -26.278 1.00 47.69 90 THR A CA 1
ATOM 668 C C . THR A 1 90 ? 63.194 37.731 -24.864 1.00 47.69 90 THR A C 1
ATOM 670 O O . THR A 1 90 ? 62.303 38.565 -24.600 1.00 47.69 90 THR A O 1
#

Organism: NCBI:txid1036808

Radius of gyration: 30.19 Å; chains: 1; bounding box: 86×54×60 Å

InterPro domains:
  IPR021740 Velvet factor [PTHR33572] (17-81)
  IPR037525 Velvet domain [PF11754] (6-65)
  IPR037525 Velvet domain [PS51821] (1-63)
  IPR038491 Velvet domain superfamily [G3DSA:2.60.40.3960] (2-76)